Protein AF-A0A3B9QJQ9-F1 (afdb_monomer_lite)

pLDDT: mean 71.48, std 16.61, range [44.81, 96.81]

Sequence (56 aa):
MNWFASLAEARRLIEAWRRDSNESRLHMAHNGQSPDEFARNAGLCHGGKVKIATGF

Structure (mmCIF, N/CA/C/O backbone):
data_AF-A0A3B9QJQ9-F1
#
_entry.id   AF-A0A3B9QJQ9-F1
#
loop_
_atom_site.group_PDB
_atom_site.id
_atom_site.type_symbol
_atom_site.label_atom_id
_atom_site.label_alt_id
_atom_site.label_comp_id
_atom_site.label_asym_id
_atom_site.label_entity_id
_atom_site.label_seq_id
_atom_site.pdbx_PDB_ins_code
_atom_site.Cartn_x
_atom_site.Cartn_y
_atom_site.Cartn_z
_atom_site.occupancy
_atom_site.B_iso_or_equiv
_atom_site.auth_seq_id
_atom_site.auth_comp_id
_atom_site.auth_asym_id
_atom_site.auth_atom_id
_atom_site.pdbx_PDB_model_num
ATOM 1 N N . MET A 1 1 ? 11.454 9.829 -19.354 1.00 67.62 1 MET A N 1
ATOM 2 C CA . MET A 1 1 ? 11.549 9.916 -17.884 1.00 67.62 1 MET A CA 1
ATOM 3 C C . MET A 1 1 ? 10.561 8.922 -17.320 1.00 67.62 1 MET A C 1
ATOM 5 O O . MET A 1 1 ? 9.381 9.019 -17.636 1.00 67.62 1 MET A O 1
ATOM 9 N N . ASN A 1 2 ? 11.039 7.944 -16.566 1.00 81.19 2 ASN A N 1
ATOM 10 C CA . ASN A 1 2 ? 10.226 6.862 -16.021 1.00 81.19 2 ASN A CA 1
ATOM 11 C C . ASN A 1 2 ? 10.278 7.003 -14.503 1.00 81.19 2 ASN A C 1
ATOM 13 O O . ASN A 1 2 ? 11.340 7.264 -13.948 1.00 81.19 2 ASN A O 1
ATOM 17 N N . TRP A 1 3 ? 9.120 6.898 -13.854 1.00 88.06 3 TRP A N 1
ATOM 18 C CA . TRP A 1 3 ? 8.972 7.195 -12.426 1.00 88.06 3 TRP A CA 1
ATOM 19 C C . TRP A 1 3 ? 9.576 6.108 -11.525 1.00 88.06 3 TRP A C 1
ATOM 21 O O . TRP A 1 3 ? 9.819 6.358 -10.351 1.00 88.06 3 TRP A O 1
ATOM 31 N N . PHE A 1 4 ? 9.850 4.927 -12.084 1.00 93.38 4 PHE A N 1
ATOM 32 C CA . PHE A 1 4 ? 10.483 3.801 -11.403 1.00 93.38 4 PHE A CA 1
ATOM 33 C C . PHE A 1 4 ? 11.584 3.212 -12.284 1.00 93.38 4 PHE A C 1
ATOM 35 O O . PHE A 1 4 ? 11.466 3.213 -13.515 1.00 93.38 4 PHE A O 1
ATOM 42 N N . ALA A 1 5 ? 12.633 2.675 -11.662 1.00 91.38 5 ALA A N 1
ATOM 43 C CA . ALA A 1 5 ? 13.725 2.012 -12.364 1.00 91.38 5 ALA A CA 1
ATOM 44 C C . ALA A 1 5 ? 13.348 0.585 -12.800 1.00 91.38 5 ALA A C 1
ATOM 46 O O . ALA A 1 5 ? 13.928 0.061 -13.748 1.00 91.38 5 ALA A O 1
ATOM 47 N N . SER A 1 6 ? 12.359 -0.049 -12.153 1.00 95.56 6 SER A N 1
ATOM 48 C CA . SER A 1 6 ? 11.800 -1.339 -12.584 1.00 95.56 6 SER A CA 1
ATOM 49 C C . SER A 1 6 ? 10.382 -1.592 -12.058 1.00 95.56 6 SER A C 1
ATOM 51 O O . SER A 1 6 ? 9.939 -0.977 -11.089 1.00 95.56 6 SER A O 1
ATOM 53 N N . LEU A 1 7 ? 9.683 -2.573 -12.641 1.00 96.06 7 LEU A N 1
ATOM 54 C CA . LEU A 1 7 ? 8.395 -3.054 -12.120 1.00 96.06 7 LEU A CA 1
ATOM 55 C C . LEU A 1 7 ? 8.517 -3.665 -10.716 1.00 96.06 7 LEU A C 1
ATOM 57 O O . LEU A 1 7 ? 7.600 -3.544 -9.904 1.00 96.06 7 LEU A O 1
ATOM 61 N N . ALA A 1 8 ? 9.645 -4.317 -10.420 1.00 96.81 8 ALA A N 1
ATOM 62 C CA . ALA A 1 8 ? 9.893 -4.905 -9.107 1.00 96.81 8 ALA A CA 1
ATOM 63 C C . ALA A 1 8 ? 10.005 -3.821 -8.025 1.00 96.81 8 ALA A C 1
ATOM 65 O O . ALA A 1 8 ? 9.414 -3.955 -6.952 1.00 96.81 8 ALA A O 1
ATOM 66 N N . GLU A 1 9 ? 10.711 -2.732 -8.333 1.00 95.56 9 GLU A N 1
ATOM 67 C CA . GLU A 1 9 ? 10.809 -1.556 -7.471 1.00 95.56 9 GLU A CA 1
ATOM 68 C C . GLU A 1 9 ? 9.451 -0.870 -7.307 1.00 95.56 9 GLU A C 1
ATOM 70 O O . GLU A 1 9 ? 9.026 -0.637 -6.176 1.00 95.56 9 GLU A O 1
ATOM 75 N N . ALA A 1 10 ? 8.735 -0.628 -8.411 1.00 96.50 10 ALA A N 1
ATOM 76 C CA . ALA A 1 10 ? 7.407 -0.023 -8.380 1.00 96.50 10 ALA A CA 1
ATOM 77 C C . ALA A 1 10 ? 6.467 -0.801 -7.448 1.00 96.50 10 ALA A C 1
ATOM 79 O O . ALA A 1 10 ? 5.853 -0.228 -6.551 1.00 96.50 10 ALA A O 1
ATOM 80 N N . ARG A 1 11 ? 6.419 -2.133 -7.587 1.00 96.56 11 ARG A N 1
ATOM 81 C CA . ARG A 1 11 ? 5.587 -2.992 -6.735 1.00 96.56 11 ARG A CA 1
ATOM 82 C C . ARG A 1 11 ? 5.977 -2.897 -5.260 1.00 96.56 11 ARG A C 1
ATOM 84 O O . ARG A 1 11 ? 5.095 -2.845 -4.409 1.00 96.56 11 ARG A O 1
ATOM 91 N N . ARG A 1 12 ? 7.277 -2.869 -4.952 1.00 96.31 12 ARG A N 1
ATOM 92 C CA . ARG A 1 12 ? 7.765 -2.761 -3.570 1.00 96.31 12 ARG A CA 1
ATOM 93 C C . ARG A 1 12 ? 7.355 -1.434 -2.932 1.00 96.31 12 ARG A C 1
ATOM 95 O O . ARG A 1 12 ? 6.878 -1.439 -1.802 1.00 96.31 12 ARG A O 1
ATOM 102 N N . LEU A 1 13 ? 7.541 -0.323 -3.644 1.00 95.19 13 LEU A N 1
ATOM 103 C CA . LEU A 1 13 ? 7.237 1.015 -3.133 1.00 95.19 13 LEU A CA 1
ATOM 104 C C . LEU A 1 13 ? 5.731 1.230 -2.958 1.00 95.19 13 LEU A C 1
ATOM 106 O O . LEU A 1 13 ? 5.304 1.743 -1.928 1.00 95.19 13 LEU A O 1
ATOM 110 N N . ILE A 1 14 ? 4.926 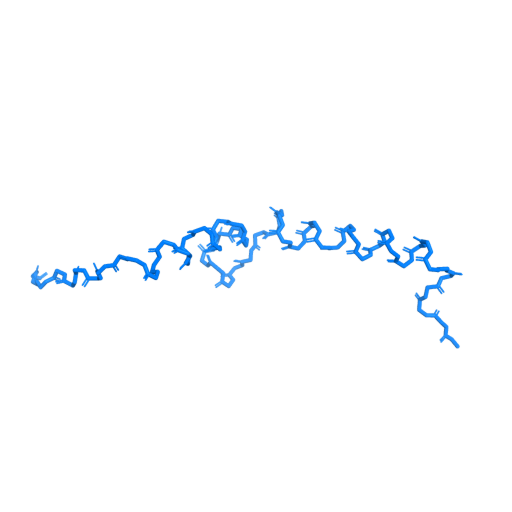0.782 -3.924 1.00 93.12 14 ILE A N 1
ATOM 111 C CA . ILE A 1 14 ? 3.465 0.894 -3.855 1.00 93.12 14 ILE A CA 1
ATOM 112 C C . ILE A 1 14 ? 2.909 0.057 -2.697 1.00 93.12 14 ILE A C 1
ATOM 114 O O . ILE A 1 14 ? 2.055 0.537 -1.959 1.00 93.12 14 ILE A O 1
ATOM 118 N N . GLU A 1 15 ? 3.403 -1.167 -2.495 1.00 93.75 15 GLU A N 1
ATOM 119 C CA . GLU A 1 15 ? 2.938 -2.022 -1.396 1.00 93.75 15 GLU A CA 1
ATOM 120 C C . GLU A 1 15 ? 3.346 -1.473 -0.023 1.00 93.75 15 GLU A C 1
ATOM 122 O O . GLU A 1 15 ? 2.544 -1.508 0.909 1.00 93.75 15 GLU A O 1
ATOM 127 N N . ALA A 1 16 ? 4.555 -0.915 0.102 1.00 91.81 16 ALA A N 1
ATOM 128 C CA . ALA A 1 16 ? 4.961 -0.214 1.318 1.00 91.81 16 ALA A CA 1
ATOM 129 C C . ALA A 1 16 ? 4.032 0.978 1.600 1.00 91.81 16 ALA A C 1
ATOM 131 O O . ALA A 1 16 ? 3.534 1.128 2.712 1.00 91.81 16 ALA A O 1
ATOM 132 N N . TRP A 1 17 ? 3.718 1.770 0.572 1.00 89.12 17 TRP A N 1
ATOM 133 C CA . TRP A 1 17 ? 2.821 2.914 0.712 1.00 89.12 17 TRP A CA 1
ATOM 134 C C . TRP A 1 17 ? 1.379 2.517 1.054 1.00 89.12 17 TRP A C 1
ATOM 136 O O . TRP A 1 17 ? 0.738 3.195 1.860 1.00 89.12 17 TRP A O 1
ATOM 146 N N . ARG A 1 18 ? 0.876 1.411 0.484 1.00 89.06 18 ARG A N 1
ATOM 147 C CA . ARG A 1 18 ? -0.445 0.848 0.803 1.00 89.06 18 ARG A CA 1
ATOM 148 C C . ARG A 1 18 ? -0.543 0.501 2.286 1.00 89.06 18 ARG A C 1
ATOM 150 O O . ARG A 1 18 ? -1.534 0.861 2.912 1.00 89.06 18 ARG A O 1
ATOM 157 N N . ARG A 1 19 ? 0.469 -0.178 2.836 1.00 84.50 19 ARG A N 1
ATOM 158 C CA . ARG A 1 19 ? 0.499 -0.567 4.255 1.00 84.50 19 ARG A CA 1
ATOM 159 C C . ARG A 1 19 ? 0.572 0.6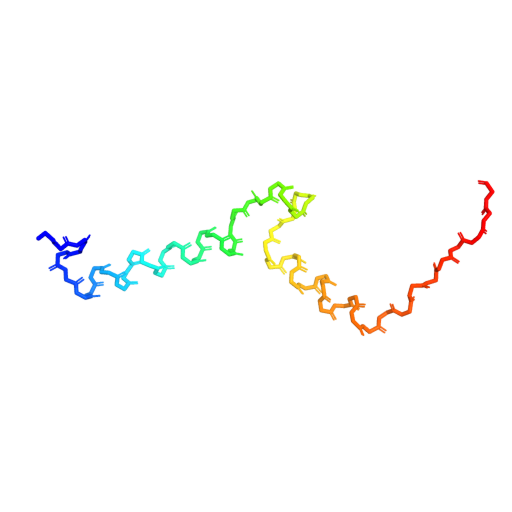50 5.159 1.00 84.50 19 ARG A C 1
ATOM 161 O O . ARG A 1 19 ? -0.283 0.811 6.018 1.00 84.50 19 ARG A O 1
ATOM 168 N N . ASP A 1 20 ? 1.510 1.557 4.911 1.00 81.62 20 ASP A N 1
ATOM 169 C CA . ASP A 1 20 ? 1.656 2.745 5.751 1.00 81.62 20 ASP A CA 1
ATOM 170 C C . ASP A 1 20 ? 0.391 3.610 5.736 1.00 81.62 20 ASP A C 1
ATOM 172 O O . ASP A 1 20 ? -0.084 4.065 6.774 1.00 81.62 20 ASP A O 1
ATOM 176 N N . SER A 1 21 ? -0.208 3.809 4.561 1.00 74.62 21 SER A N 1
ATOM 177 C CA . SER A 1 21 ? -1.396 4.653 4.437 1.00 74.62 21 SER A CA 1
ATOM 178 C C . SER A 1 21 ? -2.652 4.009 5.007 1.00 74.62 21 SER A C 1
ATOM 180 O O . SER A 1 21 ? -3.454 4.733 5.590 1.00 74.62 21 SER A O 1
ATOM 182 N N . ASN A 1 22 ? -2.842 2.699 4.838 1.00 71.69 22 ASN A N 1
ATOM 183 C CA . ASN A 1 22 ? -4.084 2.031 5.232 1.00 71.69 22 ASN A CA 1
ATOM 184 C C . ASN A 1 22 ? -4.035 1.457 6.652 1.00 71.69 22 ASN A C 1
ATOM 186 O O . ASN A 1 22 ? -5.069 1.395 7.304 1.00 71.69 22 ASN A O 1
ATOM 190 N N . GLU A 1 23 ? -2.860 1.068 7.140 1.00 69.19 23 GLU A N 1
ATOM 191 C CA . GLU A 1 23 ? -2.742 0.289 8.377 1.00 69.19 23 GLU A CA 1
ATOM 192 C C . GLU A 1 23 ? -2.185 1.138 9.535 1.00 69.19 23 GLU A C 1
ATOM 194 O O . GLU A 1 23 ? -2.602 0.958 10.677 1.00 69.19 23 GLU A O 1
ATOM 199 N N . SER A 1 24 ? -1.278 2.094 9.279 1.00 61.69 24 SER A N 1
ATOM 200 C CA . SER A 1 24 ? -0.532 2.774 10.358 1.00 61.69 24 SER A CA 1
ATOM 201 C C . SER A 1 24 ? -0.754 4.281 10.470 1.00 61.69 24 SER A C 1
ATOM 203 O O . SER A 1 24 ? -0.576 4.853 11.550 1.00 61.69 24 SER A O 1
ATOM 205 N N . ARG A 1 25 ? -1.145 4.961 9.389 1.00 65.44 25 ARG A N 1
ATOM 206 C CA . ARG A 1 25 ? -1.264 6.421 9.410 1.00 65.44 25 ARG A CA 1
ATOM 207 C C . ARG A 1 25 ? -2.568 6.861 10.072 1.00 65.44 25 ARG A C 1
ATOM 209 O O . ARG A 1 25 ? -3.659 6.575 9.588 1.00 65.44 25 ARG A O 1
ATOM 216 N N . LEU A 1 26 ? -2.447 7.624 11.157 1.00 60.09 26 LEU A N 1
ATOM 217 C CA . LEU A 1 26 ? -3.567 8.355 11.746 1.00 60.09 26 LEU A CA 1
ATOM 218 C C . LEU A 1 26 ? -4.030 9.412 10.742 1.00 60.09 26 LEU A C 1
ATOM 220 O O . LEU A 1 26 ? -3.314 10.375 10.452 1.00 60.09 26 LEU A O 1
ATOM 224 N N . HIS A 1 27 ? -5.224 9.235 10.185 1.00 61.34 27 HIS A N 1
ATOM 225 C CA . HIS A 1 27 ? -5.820 10.243 9.318 1.00 61.34 27 HIS A CA 1
ATOM 226 C C . HIS A 1 27 ? -6.708 11.128 10.176 1.00 61.34 27 HIS A C 1
ATOM 228 O O . HIS A 1 27 ? -7.748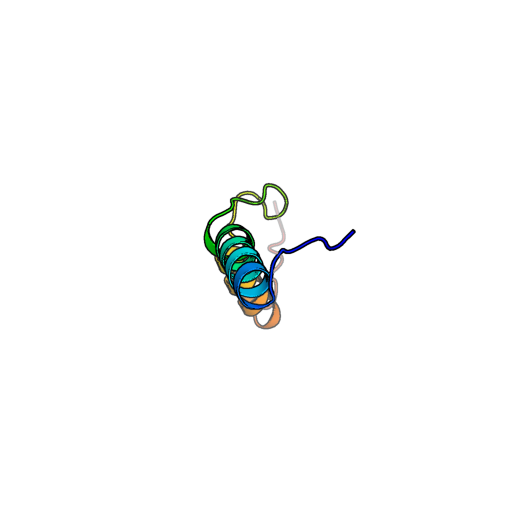 10.697 10.668 1.00 61.34 27 HIS A O 1
ATOM 234 N N . MET A 1 28 ? -6.331 12.397 10.310 1.00 57.28 28 MET A N 1
ATOM 235 C CA . MET A 1 28 ? -7.146 13.404 11.002 1.00 57.28 28 MET A CA 1
ATOM 236 C C . MET A 1 28 ? -8.572 13.504 10.426 1.00 57.28 28 MET A C 1
ATOM 238 O O . MET A 1 28 ? -9.501 13.860 11.142 1.00 57.28 28 MET A O 1
ATOM 242 N N . ALA A 1 29 ? -8.759 13.124 9.155 1.00 62.09 29 ALA A N 1
ATOM 243 C CA . ALA A 1 29 ? -10.061 13.038 8.493 1.00 62.09 29 ALA A CA 1
ATOM 244 C C . ALA A 1 29 ? -10.998 11.959 9.080 1.00 62.09 29 ALA A C 1
ATOM 246 O O . ALA A 1 29 ? -12.211 12.100 8.973 1.00 62.09 29 ALA A O 1
ATOM 247 N N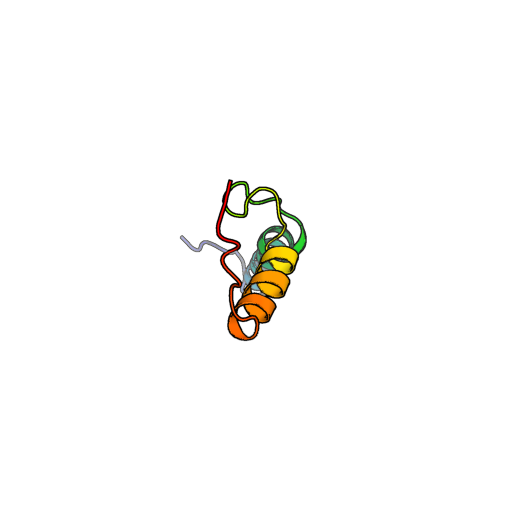 . HIS A 1 30 ? -10.467 10.921 9.738 1.00 61.00 30 HIS A N 1
ATOM 248 C CA . HIS A 1 30 ? -11.248 9.859 10.390 1.00 61.00 30 HIS A CA 1
ATOM 249 C C . HIS A 1 30 ? -11.417 10.101 11.901 1.00 61.00 30 HIS A C 1
ATOM 251 O O . HIS A 1 30 ? -11.505 9.154 12.679 1.00 61.00 30 HIS A O 1
ATOM 257 N N . ASN A 1 31 ? -11.427 11.364 12.348 1.00 64.56 31 ASN A N 1
ATOM 258 C CA . ASN A 1 31 ? -11.565 11.724 13.766 1.00 64.56 31 ASN A CA 1
ATOM 259 C C . ASN A 1 31 ? -10.486 11.079 14.670 1.00 64.56 31 ASN A C 1
ATOM 261 O O . ASN A 1 31 ? -10.758 10.703 15.808 1.00 64.56 31 ASN A O 1
ATOM 265 N N . GLY A 1 32 ? -9.269 10.908 14.134 1.00 66.81 32 GLY A N 1
ATOM 266 C CA . GLY A 1 32 ? -8.142 10.278 14.830 1.00 66.81 32 GLY A CA 1
ATOM 267 C C . GLY A 1 32 ? -8.084 8.748 14.743 1.00 66.81 32 GLY A C 1
ATOM 268 O O . GLY A 1 32 ? -7.220 8.162 15.385 1.00 66.81 32 GLY A O 1
ATOM 269 N N . GLN A 1 33 ? -8.959 8.102 13.966 1.00 64.81 33 GLN A N 1
ATOM 270 C CA . GLN A 1 33 ? -8.940 6.649 13.751 1.00 64.81 33 GLN A CA 1
ATOM 271 C C . GLN A 1 33 ? -7.988 6.254 12.613 1.00 64.81 33 GLN A C 1
ATOM 273 O O . GLN A 1 33 ? -7.782 7.014 11.655 1.00 64.81 33 GLN A O 1
ATOM 278 N N . SER A 1 34 ? -7.423 5.046 12.692 1.00 69.38 34 SER A N 1
ATOM 279 C CA . SER A 1 34 ? -6.781 4.436 11.523 1.00 69.38 34 SER A CA 1
ATOM 280 C C . SER A 1 34 ? -7.840 4.053 10.470 1.00 69.38 34 SER A C 1
ATOM 282 O O . SER A 1 34 ? -9.020 3.892 10.802 1.00 69.38 34 SER A O 1
ATOM 284 N N . PRO A 1 35 ? -7.477 3.901 9.185 1.00 68.50 35 PRO A N 1
ATOM 285 C CA . PRO A 1 35 ? -8.427 3.489 8.150 1.00 68.50 35 PRO A CA 1
ATOM 286 C C . PRO A 1 35 ? -9.060 2.127 8.429 1.00 68.50 35 PRO A C 1
ATOM 288 O O . PRO A 1 35 ? -10.244 1.953 8.156 1.00 68.50 35 PRO A O 1
ATOM 291 N N . ASP A 1 36 ? -8.312 1.193 9.017 1.00 68.62 36 ASP A N 1
ATOM 292 C CA . ASP A 1 36 ? -8.831 -0.116 9.426 1.00 68.62 36 ASP A C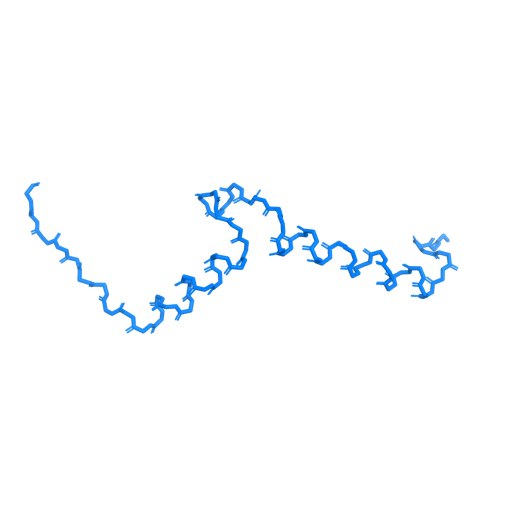A 1
ATOM 293 C C . ASP A 1 36 ? -9.890 0.004 10.531 1.00 68.62 36 ASP A C 1
ATOM 295 O O . ASP A 1 36 ? -10.948 -0.631 10.467 1.00 68.62 36 ASP A O 1
ATOM 299 N N . GLU A 1 37 ? -9.650 0.853 11.534 1.00 71.25 37 GLU A N 1
ATOM 300 C CA . GLU A 1 37 ? -10.630 1.143 12.585 1.00 71.25 37 GLU A CA 1
ATOM 301 C C . GLU A 1 37 ? -11.889 1.794 12.010 1.00 71.25 37 GLU A C 1
ATOM 303 O O . GLU A 1 37 ? -13.009 1.394 12.349 1.00 71.25 37 GLU A O 1
ATOM 308 N N . PHE A 1 38 ? -11.711 2.750 11.097 1.00 73.06 38 PHE A N 1
ATOM 309 C CA . PHE A 1 38 ? -12.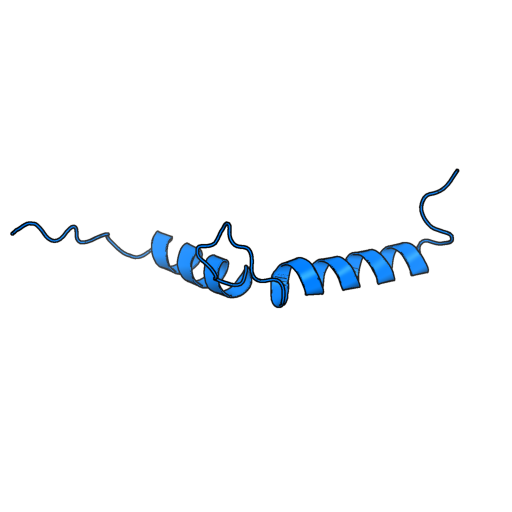817 3.405 10.415 1.00 73.06 38 PHE A CA 1
ATOM 310 C C . PHE A 1 38 ? -13.612 2.425 9.546 1.00 73.06 38 PHE A C 1
ATOM 312 O O . PHE A 1 38 ? -14.835 2.394 9.642 1.00 73.06 38 PHE A O 1
ATOM 319 N N . ALA A 1 39 ? -12.955 1.590 8.737 1.00 73.56 39 ALA A N 1
ATOM 320 C CA . ALA A 1 39 ? -13.611 0.603 7.880 1.00 73.56 39 ALA A CA 1
ATOM 321 C C . ALA A 1 39 ? -14.415 -0.412 8.704 1.00 73.56 39 ALA A C 1
ATOM 323 O O . ALA A 1 39 ? -15.552 -0.742 8.353 1.00 73.56 39 ALA A O 1
ATOM 324 N N . ARG A 1 40 ? -13.868 -0.850 9.846 1.00 73.75 40 ARG A N 1
ATOM 325 C CA . ARG A 1 40 ? -14.575 -1.721 10.790 1.00 73.75 40 ARG A CA 1
ATOM 326 C C . ARG A 1 40 ? -15.806 -1.029 11.379 1.00 73.75 40 ARG A C 1
ATOM 328 O O . ARG A 1 40 ? -16.871 -1.638 11.422 1.00 73.75 40 ARG A O 1
ATOM 335 N N . ASN A 1 41 ? -15.698 0.240 11.774 1.00 68.94 41 ASN A N 1
ATOM 336 C CA . ASN A 1 41 ? -16.842 1.019 12.260 1.00 68.94 41 ASN A CA 1
ATOM 337 C C . ASN A 1 41 ? -17.889 1.276 11.162 1.00 68.94 41 ASN A C 1
ATOM 339 O O . ASN A 1 41 ? -19.078 1.074 11.392 1.00 68.94 41 ASN A O 1
ATOM 343 N N . ALA A 1 42 ? -17.477 1.661 9.955 1.00 67.88 42 ALA A N 1
ATOM 344 C CA . ALA A 1 42 ? -18.370 1.937 8.830 1.00 67.88 42 ALA A CA 1
ATOM 345 C C . ALA A 1 42 ? -19.143 0.687 8.369 1.00 67.88 42 ALA A C 1
ATOM 347 O O . ALA A 1 42 ? -20.321 0.785 8.007 1.00 67.88 42 ALA A O 1
ATOM 348 N N . GLY A 1 43 ? -18.509 -0.490 8.429 1.00 62.00 43 GLY A N 1
ATOM 349 C CA . GLY A 1 43 ? -19.158 -1.778 8.175 1.00 62.00 43 GLY A CA 1
ATOM 350 C C . GLY A 1 43 ? -20.221 -2.138 9.219 1.00 62.00 43 GLY A C 1
ATOM 351 O O . GLY A 1 43 ? -21.253 -2.708 8.872 1.00 62.00 43 GLY A O 1
ATOM 352 N N . LEU A 1 44 ? -20.027 -1.740 10.482 1.00 57.03 44 LEU A N 1
ATOM 353 C CA . LEU A 1 44 ? -21.020 -1.910 11.552 1.00 57.03 44 LEU A CA 1
ATOM 354 C C . LEU A 1 44 ? -22.190 -0.915 11.421 1.00 57.03 44 LEU A C 1
ATOM 356 O O . LEU A 1 44 ? -23.341 -1.268 11.695 1.00 57.03 44 LEU A O 1
ATOM 360 N N . CYS A 1 45 ? -21.927 0.304 10.939 1.00 51.62 45 CYS A N 1
ATOM 361 C CA . CYS A 1 45 ? -22.943 1.344 10.740 1.00 51.62 45 CYS A CA 1
ATOM 362 C C . CYS A 1 45 ? -23.983 1.013 9.651 1.00 51.62 45 CYS A C 1
ATOM 364 O O . CYS A 1 45 ? -25.070 1.582 9.676 1.00 51.62 45 CYS A O 1
ATOM 366 N N . HIS A 1 46 ? -23.713 0.074 8.736 1.00 51.22 46 HIS A N 1
ATOM 367 C CA . HIS A 1 46 ? -24.702 -0.370 7.739 1.00 51.22 46 HIS A CA 1
ATOM 368 C C . HIS A 1 46 ? -25.729 -1.384 8.287 1.00 51.22 46 HIS A C 1
ATOM 370 O O . HIS A 1 46 ? -26.708 -1.681 7.606 1.00 51.22 46 HIS A O 1
ATOM 376 N N . GLY A 1 47 ? -25.546 -1.899 9.513 1.00 54.59 47 GLY A N 1
ATOM 377 C CA . GLY A 1 47 ? -26.483 -2.829 10.167 1.00 54.59 47 GLY A CA 1
ATOM 378 C C . GLY A 1 47 ? -27.163 -2.293 11.434 1.00 54.59 47 GLY A C 1
ATOM 379 O O . GLY A 1 47 ? -28.116 -2.896 11.928 1.00 54.59 47 GLY A O 1
ATOM 380 N N . GLY A 1 48 ? -26.701 -1.169 11.983 1.00 47.84 48 GLY A N 1
ATOM 381 C CA . GLY A 1 48 ? -27.195 -0.629 13.248 1.00 47.84 48 GLY A CA 1
ATOM 382 C C . GLY A 1 48 ? -28.206 0.490 13.042 1.00 47.84 48 GLY A C 1
ATOM 383 O O . GLY A 1 48 ? -27.835 1.597 12.668 1.00 47.84 48 GLY A O 1
ATOM 384 N N . LYS A 1 49 ? -29.485 0.233 13.342 1.00 49.84 49 LYS A N 1
ATOM 385 C CA . LYS A 1 49 ? -30.497 1.290 13.483 1.00 49.84 49 LYS A CA 1
ATOM 386 C C . LYS A 1 49 ? -29.963 2.372 14.426 1.00 49.84 49 LYS A C 1
ATOM 388 O O . LYS A 1 49 ? -29.801 2.115 15.619 1.00 49.84 49 LYS A O 1
ATOM 393 N N . VAL A 1 50 ? -29.730 3.571 13.897 1.00 49.22 50 VAL A N 1
ATOM 394 C CA . VAL A 1 50 ? -29.464 4.768 14.698 1.00 49.22 50 VAL A CA 1
ATOM 395 C C . VAL A 1 50 ? -30.690 4.996 15.580 1.00 49.22 50 VAL A C 1
ATOM 397 O O . VAL A 1 50 ? -31.728 5.467 15.117 1.00 49.22 50 VAL A O 1
ATOM 400 N N . LYS A 1 51 ? -30.603 4.620 16.859 1.00 53.78 51 LYS A N 1
ATOM 401 C CA . LYS A 1 51 ? -31.535 5.118 17.868 1.00 53.78 51 LYS A CA 1
ATOM 402 C C . LYS A 1 51 ? -31.101 6.541 18.180 1.00 53.78 51 LYS A C 1
ATOM 404 O O . LYS A 1 51 ? -30.210 6.755 18.994 1.00 53.78 51 LYS A O 1
ATOM 409 N N . ILE A 1 52 ? -31.713 7.498 17.491 1.00 49.34 52 ILE A N 1
ATOM 410 C CA . ILE A 1 52 ? -31.715 8.887 17.937 1.00 49.34 52 ILE A CA 1
ATOM 411 C C . ILE A 1 52 ? -32.387 8.914 19.316 1.00 49.34 52 ILE A C 1
ATOM 413 O O . ILE A 1 52 ? -33.576 8.632 19.447 1.00 49.34 52 ILE A O 1
ATOM 417 N N . ALA A 1 53 ? -31.605 9.142 20.368 1.00 47.22 53 ALA A N 1
ATOM 418 C CA . ALA A 1 53 ? -32.153 9.405 21.688 1.00 47.22 53 ALA A CA 1
ATOM 419 C C . ALA A 1 53 ? -32.629 10.862 21.711 1.00 47.22 53 ALA A C 1
ATOM 421 O O . ALA A 1 53 ? -31.840 11.795 21.585 1.00 47.22 53 ALA A O 1
ATOM 422 N N . THR A 1 54 ? -33.945 11.026 21.799 1.00 44.81 54 THR A N 1
ATOM 423 C CA . THR A 1 54 ? -34.655 12.275 22.078 1.00 44.81 54 THR A CA 1
ATOM 424 C C . THR A 1 54 ? -34.436 12.719 23.532 1.00 44.81 54 THR A C 1
ATOM 426 O O . THR A 1 54 ? -34.666 11.911 24.427 1.00 44.81 54 THR A O 1
ATOM 429 N N . GLY A 1 55 ? -34.123 14.009 23.744 1.00 49.03 55 GLY A N 1
ATOM 430 C CA . GLY A 1 55 ? -34.264 14.757 25.018 1.00 49.03 55 GLY A CA 1
ATOM 431 C C . GLY A 1 55 ? -33.148 14.503 26.045 1.00 49.03 55 GLY A C 1
ATOM 432 O O . GLY A 1 55 ? -32.731 13.365 26.213 1.00 49.03 55 GLY A O 1
ATOM 433 N N . PHE A 1 56 ? -32.590 15.483 26.762 1.00 46.72 56 PHE A N 1
ATOM 434 C CA . PHE A 1 56 ? -33.025 16.822 27.194 1.00 46.72 56 PHE A CA 1
ATOM 435 C C . PHE A 1 56 ? -31.918 17.865 26.991 1.00 46.72 56 PHE A C 1
ATOM 437 O O . PHE A 1 56 ? -30.732 17.465 27.025 1.00 46.72 56 PHE A O 1
#

Secondary structure (DSSP, 8-state):
--S-S-HHHHHHHHHHHHHIIIII---GGGTT--HHHHHHHHHHHTTS--------

Radius of gyration: 18.57 Å; chains: 1; bounding box: 48×22×45 Å

Foldseek 3Di:
DDPDPDPVRVVVVVVVVCCCQQPPDQDVVQVRDHNVRSVVVVVVVVPDDPPPDDDD